Protein AF-A0AAV2R3X0-F1 (afdb_monomer)

Nearest PDB structures (foldseek):
  8e2i-assembly1_F  TM=2.732E-01  e=3.307E+00  Homo sapiens
  8qb9-assembly1_A  TM=2.647E-01  e=5.141E+00  Saccharomyces cerevisiae
  7rro-assembly1_D9  TM=1.916E-01  e=5.141E+00  Bos taurus

InterPro domains:
  IPR031720 Protein of unknown function DUF4728 [PF15860] (76-161)

Mean predicted aligned error: 9.1 Å

Foldseek 3Di:
DDDPPPDPQDDDPDDDDPPPPLLVLLLVLLVVLLVVLVVLLVVLVVVLVVCVVVVVLLPPCSVVLNVLSVLLNVLSVVLNVLSVLSNVCSVVVPCVSLVVNLVSVVVSLVSNVVSLVRSQVSVCVRPVDRDPVNVVSVVVSVVVVVVVVSSSVSSVVSSVCSVVVHDPDDPPPDDD

Secondary structure (DSSP, 8-state):
----------------TT---HHHHHHHHHHHHHHHHHHHHHHHHHHHHHHHHTHHHHGGGHHHHHHHHHHHHHHHHHHHHHHHHHHHHHHHT-HHHHHHHHHHHHHHHHHHHHHHHHHHHHHHHHHSS--HHHHHHHHHHHHHHHHHHHHHHHHHHHHHHHHTT-----GGG---

pLDDT: mean 82.12, std 16.64, range [36.44, 95.75]

Organism: Meganyctiphanes norvegica (NCBI:txid48144)

Sequence (176 aa):
MGFKRLSPVMRMKGRRWCSLDARTAALATALYSMLTSVLLIVVYSGRIVYNASHASLMLNLYYGIQIAYVSILCSHLVLIALSGFLILGVYKEQPSYITPWILGNIAFLALEGVCCVYSNVLRDHINKHFDLFCKAELLFLVTRIILSIPALWGVLKFCRNLHNGFSYQDPETVPL

Solvent-accessible surface area (backbone atoms only — not comparable to full-atom values): 9907 Å² total; per-residue (Å²): 141,80,84,79,81,76,75,74,76,68,74,90,84,77,95,59,95,87,67,73,53,42,67,59,41,33,52,50,34,32,50,49,51,38,52,52,30,55,51,47,43,54,54,48,51,51,47,53,54,58,46,60,78,46,38,86,81,42,57,92,52,39,65,61,40,48,51,31,47,50,51,44,44,52,47,32,58,52,46,40,54,31,29,52,34,32,51,52,13,65,75,68,68,36,60,80,38,34,51,59,28,57,55,47,53,56,54,43,53,51,48,39,51,51,30,52,54,50,37,45,54,60,45,36,73,72,64,78,49,88,48,71,66,55,54,49,54,53,51,51,52,54,52,48,55,62,58,46,51,61,39,51,50,30,38,50,53,33,49,53,40,43,74,72,55,47,74,88,75,68,86,84,76,63,84,128

Radius of gyration: 21.54 Å; Cα contacts (8 Å, |Δi|>4): 122; chains: 1; bounding box: 53×37×73 Å

Structure (mmCIF, N/CA/C/O backbone):
data_AF-A0AAV2R3X0-F1
#
_entry.id   AF-A0AAV2R3X0-F1
#
loop_
_atom_site.group_PDB
_atom_site.id
_atom_site.type_symbol
_atom_site.label_atom_id
_atom_site.label_alt_id
_atom_site.label_comp_id
_atom_site.label_asym_id
_atom_site.label_entity_id
_atom_site.label_seq_id
_atom_site.pdbx_PDB_ins_code
_atom_site.Cartn_x
_atom_site.Cartn_y
_atom_site.Cartn_z
_atom_site.occupancy
_atom_site.B_iso_or_equiv
_atom_site.auth_seq_id
_atom_site.auth_comp_id
_atom_site.auth_asym_id
_atom_site.auth_atom_id
_atom_site.pdbx_PDB_model_num
ATOM 1 N N . MET A 1 1 ? -20.511 -17.484 45.875 1.00 37.19 1 MET A N 1
ATOM 2 C CA . MET A 1 1 ? -19.290 -17.016 45.181 1.00 37.19 1 MET A CA 1
ATOM 3 C C . MET A 1 1 ? -19.497 -17.185 43.687 1.00 37.19 1 MET A C 1
ATOM 5 O O . MET A 1 1 ? -19.783 -18.288 43.254 1.00 37.19 1 MET A O 1
ATOM 9 N N . 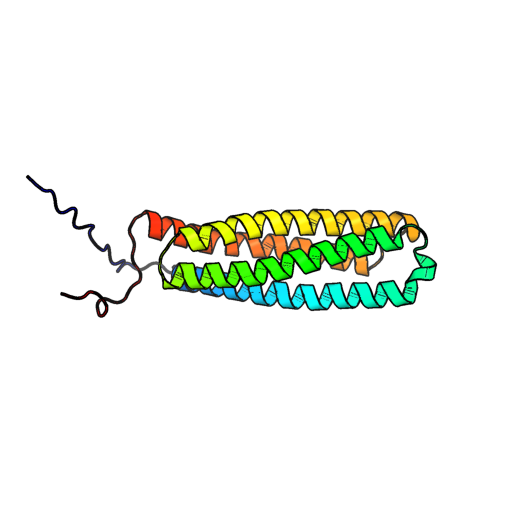GLY A 1 2 ? -19.434 -16.097 42.926 1.00 40.66 2 GLY A N 1
ATOM 10 C CA . GLY A 1 2 ? -19.673 -16.095 41.482 1.00 40.66 2 GLY A CA 1
ATOM 11 C C . GLY A 1 2 ? -19.741 -14.658 40.989 1.00 40.66 2 GLY A C 1
ATOM 12 O O . GLY A 1 2 ? -20.819 -14.107 40.807 1.00 40.66 2 GLY A O 1
ATOM 13 N N . PHE A 1 3 ? -18.574 -14.021 40.909 1.00 36.50 3 PHE A N 1
ATOM 14 C CA . PHE A 1 3 ? -18.386 -12.622 40.533 1.00 36.50 3 PHE A CA 1
ATOM 15 C C . PHE A 1 3 ? -18.919 -12.400 39.104 1.00 36.50 3 PHE A C 1
ATOM 17 O O . PHE A 1 3 ? -18.230 -12.694 38.127 1.00 36.50 3 PHE A O 1
ATOM 24 N N . LYS A 1 4 ? -20.149 -11.887 38.957 1.00 40.62 4 LYS A N 1
ATOM 25 C CA . LYS A 1 4 ? -20.604 -11.302 37.688 1.00 40.62 4 LYS A CA 1
ATOM 26 C C . LYS A 1 4 ? -19.780 -10.038 37.465 1.00 40.62 4 LYS A C 1
ATOM 28 O O . LYS A 1 4 ? -20.055 -8.992 38.046 1.00 40.62 4 LYS A O 1
ATOM 33 N N . ARG A 1 5 ? -18.730 -10.152 36.655 1.00 36.44 5 ARG A N 1
ATOM 34 C CA . ARG A 1 5 ? -17.932 -9.018 36.188 1.00 36.44 5 ARG A CA 1
ATOM 35 C C . ARG A 1 5 ? -18.776 -8.246 35.164 1.00 36.44 5 ARG A C 1
ATOM 37 O O . ARG A 1 5 ? -18.634 -8.442 33.966 1.00 36.44 5 ARG A O 1
ATOM 44 N N . LEU A 1 6 ? -19.706 -7.426 35.653 1.00 42.84 6 LEU A N 1
ATOM 45 C CA . LEU A 1 6 ? -20.375 -6.396 34.861 1.00 42.84 6 LEU A CA 1
ATOM 46 C C . LEU A 1 6 ? -19.302 -5.376 34.476 1.00 42.84 6 LEU A C 1
ATOM 48 O O . LEU A 1 6 ? -18.901 -4.546 35.291 1.00 42.84 6 LEU A O 1
ATOM 52 N N . SER A 1 7 ? -18.771 -5.488 33.260 1.00 44.75 7 SER A N 1
ATOM 53 C CA . SER A 1 7 ? -17.944 -4.434 32.684 1.00 44.75 7 SER A CA 1
ATOM 54 C C . SER A 1 7 ? -18.799 -3.168 32.586 1.00 44.75 7 SER A C 1
ATOM 56 O O . SER A 1 7 ? -19.875 -3.223 31.982 1.00 44.75 7 SER A O 1
ATOM 58 N N . PRO A 1 8 ? -18.375 -2.033 33.162 1.00 41.75 8 PRO A N 1
ATOM 59 C CA . PRO A 1 8 ? -19.097 -0.793 32.967 1.00 41.75 8 PRO A CA 1
ATOM 60 C C . PRO A 1 8 ? -18.939 -0.403 31.497 1.00 41.75 8 PRO A C 1
ATOM 62 O O . PRO A 1 8 ? -17.830 -0.138 31.039 1.00 41.75 8 PRO A O 1
ATOM 65 N N . VAL A 1 9 ? -20.046 -0.379 30.753 1.00 50.22 9 VAL A N 1
ATOM 66 C CA . VAL A 1 9 ? -20.107 0.239 29.424 1.00 50.22 9 VAL A CA 1
ATOM 67 C C . VAL A 1 9 ? -19.823 1.731 29.621 1.00 50.22 9 VAL A C 1
ATOM 69 O O . VAL A 1 9 ? -20.719 2.522 29.918 1.00 50.22 9 VAL A O 1
ATOM 72 N N . MET A 1 10 ? -18.546 2.120 29.559 1.00 44.16 10 MET A N 1
ATOM 73 C CA . MET A 1 10 ? -18.127 3.512 29.700 1.00 44.16 10 MET A CA 1
ATOM 74 C C . MET A 1 10 ? -18.533 4.282 28.445 1.00 44.16 10 MET A C 1
ATOM 76 O O . MET A 1 10 ? -17.873 4.233 27.409 1.00 44.16 10 MET A O 1
ATOM 80 N N . ARG A 1 11 ? -19.638 5.021 28.554 1.00 44.31 11 ARG A N 1
ATOM 81 C CA . ARG A 1 11 ? -20.141 5.924 27.519 1.00 44.31 11 ARG A CA 1
ATOM 82 C C . ARG A 1 11 ? -19.363 7.244 27.594 1.00 44.31 11 ARG A C 1
ATOM 84 O O . ARG A 1 11 ? -19.500 7.989 28.564 1.00 44.31 11 ARG A O 1
ATOM 91 N N . MET A 1 12 ? -18.541 7.560 26.591 1.00 46.94 12 MET A N 1
ATOM 92 C CA . MET A 1 12 ? -17.860 8.861 26.546 1.00 46.94 12 MET A CA 1
ATOM 93 C C . MET A 1 12 ? -18.857 9.978 26.216 1.00 46.94 12 MET A C 1
ATOM 95 O O . MET A 1 12 ? -19.198 10.206 25.059 1.00 46.94 12 MET A O 1
ATOM 99 N N . LYS A 1 13 ? -19.283 10.725 27.238 1.00 51.00 13 LYS A N 1
ATOM 100 C CA . LYS A 1 13 ? -19.864 12.065 27.081 1.00 51.00 13 LYS A CA 1
ATOM 101 C C . LYS A 1 13 ? -18.838 13.077 27.597 1.00 51.00 13 LYS A C 1
ATOM 103 O O . LYS A 1 13 ? -18.788 13.360 28.787 1.00 51.00 13 LYS A O 1
ATOM 108 N N . GLY A 1 14 ? -17.979 13.590 26.715 1.00 39.38 14 GLY A N 1
ATOM 109 C CA . GLY A 1 14 ? -16.929 14.537 27.106 1.00 39.38 14 GLY A CA 1
ATOM 110 C C . GLY A 1 14 ? -16.239 15.203 25.915 1.00 39.38 14 GLY A C 1
ATOM 111 O O . GLY A 1 14 ? -15.502 14.561 25.179 1.00 39.38 14 GLY A O 1
ATOM 112 N N . ARG A 1 15 ? -16.503 16.502 25.742 1.00 62.22 15 ARG A N 1
ATOM 113 C CA . ARG A 1 15 ? -16.018 17.406 24.683 1.00 62.22 15 ARG A CA 1
ATOM 114 C C . ARG A 1 15 ? -14.493 17.373 24.485 1.00 62.22 15 ARG A C 1
ATOM 116 O O . ARG A 1 15 ? -13.767 17.546 25.457 1.00 62.22 15 ARG A O 1
ATOM 123 N N . ARG A 1 16 ? -14.033 17.333 23.225 1.00 44.53 16 ARG A N 1
ATOM 124 C CA . ARG A 1 16 ? -12.784 17.961 22.738 1.00 44.53 16 ARG A CA 1
ATOM 125 C C . ARG A 1 16 ? -12.869 18.149 21.222 1.00 44.53 16 ARG A C 1
ATOM 127 O O . ARG A 1 16 ? -13.105 17.194 20.484 1.00 44.53 16 ARG A O 1
ATOM 134 N N . TRP A 1 17 ? -12.719 19.393 20.779 1.00 38.62 17 TRP A N 1
ATOM 135 C CA . TRP A 1 17 ? -12.519 19.748 19.375 1.00 38.62 17 TRP A CA 1
ATOM 136 C C . TRP A 1 17 ? -11.390 18.860 18.804 1.00 38.62 17 TRP A C 1
ATOM 138 O O . TRP A 1 17 ? -10.362 18.710 19.458 1.00 38.62 17 TRP A O 1
ATOM 148 N N . CYS A 1 18 ? -11.622 18.202 17.660 1.00 50.47 18 CYS A N 1
ATOM 149 C CA . CYS A 1 18 ? -10.788 17.143 17.043 1.00 50.47 18 CYS A CA 1
ATOM 150 C C . CYS A 1 18 ? -10.956 15.687 17.545 1.00 50.47 18 CYS A C 1
ATOM 152 O O . CYS A 1 18 ? -10.088 14.848 17.305 1.00 50.47 18 CYS A O 1
ATOM 154 N N . SER A 1 19 ? -12.071 15.319 18.183 1.00 51.38 19 SER A N 1
ATOM 155 C CA . SER A 1 19 ? -12.412 13.899 18.376 1.00 51.38 19 SER A CA 1
ATOM 156 C C . SER A 1 19 ? -13.133 13.335 17.147 1.00 51.38 19 SER A C 1
ATOM 158 O O . SER A 1 19 ? -14.355 13.206 17.162 1.00 51.38 19 SER A O 1
ATOM 160 N N . LEU A 1 20 ? -12.392 12.977 16.089 1.00 58.41 20 LEU A N 1
ATOM 161 C CA . LEU A 1 20 ? -12.923 12.041 15.091 1.00 58.41 20 LEU A CA 1
ATOM 162 C C . LEU A 1 20 ? -13.355 10.772 15.831 1.00 58.41 20 LEU A C 1
ATOM 164 O O . LEU A 1 20 ? -12.551 10.172 16.560 1.00 58.41 20 LEU A O 1
ATOM 168 N N . ASP A 1 21 ? -14.630 10.421 15.683 1.00 79.25 21 ASP A N 1
ATOM 169 C CA . ASP A 1 21 ? -15.171 9.189 16.231 1.00 79.25 21 ASP A CA 1
ATOM 170 C C . ASP A 1 21 ? -14.351 8.013 15.679 1.00 79.25 21 ASP A C 1
ATOM 172 O O . ASP A 1 21 ? -14.094 7.912 14.480 1.00 79.25 21 ASP A O 1
ATOM 176 N N . ALA A 1 22 ? -13.842 7.158 16.567 1.00 79.62 22 ALA A N 1
ATOM 177 C CA . ALA A 1 22 ? -12.901 6.110 16.179 1.00 79.62 22 ALA A CA 1
ATOM 178 C C . ALA A 1 22 ? -13.550 5.118 15.201 1.00 79.62 22 ALA A C 1
ATOM 180 O O . ALA A 1 22 ? -12.869 4.577 14.331 1.00 79.62 22 ALA A O 1
ATOM 181 N N . ARG A 1 23 ? -14.873 4.941 15.307 1.00 80.69 23 ARG A N 1
ATOM 182 C CA . ARG A 1 23 ? -15.669 4.122 14.394 1.00 80.69 23 ARG A CA 1
ATOM 183 C C . ARG A 1 23 ? -15.736 4.735 12.995 1.00 80.69 23 ARG A C 1
ATOM 185 O O . ARG A 1 23 ? -15.467 4.043 12.016 1.00 80.69 23 ARG A O 1
ATOM 192 N N . THR A 1 24 ? -16.036 6.031 12.888 1.00 85.94 24 THR A N 1
ATOM 193 C CA . THR A 1 24 ? -16.083 6.721 11.586 1.00 85.94 24 THR A CA 1
ATOM 194 C C . THR A 1 24 ? -14.700 6.821 10.954 1.00 85.94 24 THR A C 1
ATOM 196 O O . THR A 1 24 ? -14.577 6.635 9.748 1.00 85.94 24 THR A O 1
ATOM 199 N N . ALA A 1 25 ? -13.648 7.004 11.757 1.00 87.31 25 ALA A N 1
ATOM 200 C CA . ALA A 1 25 ? -12.267 6.958 11.287 1.00 87.31 25 ALA A CA 1
ATOM 201 C C . ALA A 1 25 ? -11.891 5.573 10.730 1.00 87.31 25 ALA A C 1
ATOM 203 O O . ALA A 1 25 ? -11.303 5.493 9.656 1.00 87.31 25 ALA A O 1
ATOM 204 N N . ALA A 1 26 ? -12.260 4.481 11.410 1.00 87.94 26 ALA A N 1
ATOM 205 C CA . ALA A 1 26 ? -11.984 3.125 10.934 1.00 87.94 26 ALA A CA 1
ATOM 206 C C . ALA A 1 26 ? -12.742 2.792 9.634 1.00 87.94 26 ALA A C 1
ATOM 208 O O . ALA A 1 26 ? -12.162 2.208 8.718 1.00 87.94 26 ALA A O 1
ATOM 209 N N . LEU A 1 27 ? -14.008 3.213 9.520 1.00 90.06 27 LEU A N 1
ATOM 210 C CA . LEU A 1 27 ? -14.797 3.054 8.291 1.00 90.06 27 LEU A CA 1
ATOM 211 C C . LEU A 1 27 ? -14.241 3.897 7.137 1.00 90.06 27 LEU A C 1
ATOM 213 O O . LEU A 1 27 ? -14.109 3.398 6.021 1.00 90.06 27 LEU A O 1
ATOM 217 N N . ALA A 1 28 ? -13.861 5.149 7.405 1.00 92.12 28 ALA A N 1
ATOM 218 C CA . ALA A 1 28 ? -13.223 6.011 6.416 1.00 92.12 28 ALA A CA 1
ATOM 219 C C . ALA A 1 28 ? -11.899 5.410 5.923 1.00 92.12 28 ALA A C 1
ATOM 221 O O . ALA A 1 28 ? -11.648 5.402 4.720 1.00 92.12 28 ALA A O 1
ATOM 222 N N . THR A 1 29 ? -11.093 4.838 6.823 1.00 92.44 29 THR A N 1
ATOM 223 C CA . THR A 1 29 ? -9.869 4.113 6.462 1.00 92.44 29 THR A CA 1
ATOM 224 C C . THR A 1 29 ? -10.160 2.901 5.576 1.00 92.44 29 THR A C 1
ATOM 226 O O . THR A 1 29 ? -9.474 2.711 4.574 1.00 92.44 29 THR A O 1
ATOM 229 N N . ALA A 1 30 ? -11.184 2.102 5.890 1.00 92.50 30 ALA A N 1
ATOM 230 C CA . ALA A 1 30 ? -11.546 0.950 5.065 1.00 92.50 30 ALA A CA 1
ATOM 231 C C . ALA A 1 30 ? -11.933 1.367 3.635 1.00 92.50 30 ALA A C 1
ATOM 233 O O . ALA A 1 30 ? -11.434 0.795 2.664 1.00 92.50 30 ALA A O 1
ATOM 234 N N . LEU A 1 31 ? -12.760 2.411 3.502 1.00 93.56 31 LEU A N 1
ATOM 235 C CA . LEU A 1 31 ? -13.153 2.971 2.206 1.00 93.56 31 LEU A CA 1
ATOM 236 C C . LEU A 1 31 ? -11.957 3.559 1.452 1.00 93.56 31 LEU A C 1
ATOM 238 O O . LEU A 1 31 ? -11.784 3.282 0.267 1.00 93.56 31 LEU A O 1
ATOM 242 N N . TYR A 1 32 ? -11.096 4.310 2.139 1.00 93.62 32 TYR A N 1
ATOM 243 C CA . TYR A 1 32 ? -9.847 4.825 1.580 1.00 93.62 32 TYR A CA 1
ATOM 244 C C . TYR A 1 32 ? -8.975 3.695 1.014 1.00 93.62 32 TYR A C 1
ATOM 246 O O . TYR A 1 32 ? -8.504 3.789 -0.121 1.00 93.62 32 TYR A O 1
ATOM 254 N N . SER A 1 33 ? -8.799 2.598 1.752 1.00 93.38 33 SER A N 1
ATOM 255 C CA . SER A 1 33 ? -8.007 1.449 1.300 1.00 93.38 33 SER A CA 1
ATOM 256 C C . SER A 1 33 ? -8.626 0.722 0.107 1.00 93.38 33 SER A C 1
ATOM 258 O O . SER A 1 33 ? -7.895 0.242 -0.760 1.00 93.38 33 SER A O 1
ATOM 260 N N . MET A 1 34 ? -9.957 0.659 0.013 1.00 93.12 34 MET A N 1
ATOM 261 C CA . MET A 1 34 ? -10.631 0.111 -1.170 1.00 93.12 34 MET A CA 1
ATOM 262 C C . MET A 1 34 ? -10.443 1.021 -2.387 1.00 93.12 34 MET A C 1
ATOM 264 O O . MET A 1 34 ? -10.024 0.548 -3.441 1.00 93.12 34 MET A O 1
ATOM 268 N N . LEU A 1 35 ? -10.681 2.327 -2.235 1.00 94.75 35 LEU A N 1
ATOM 269 C CA . LEU A 1 35 ? -10.556 3.301 -3.323 1.00 94.75 35 LEU A CA 1
ATOM 270 C C . LEU A 1 35 ? -9.125 3.383 -3.858 1.00 94.75 35 LEU A C 1
ATOM 272 O O . LEU A 1 35 ? -8.912 3.348 -5.069 1.00 94.75 35 LEU A O 1
ATOM 276 N N . THR A 1 36 ? -8.136 3.440 -2.966 1.00 93.12 36 THR A N 1
ATOM 277 C CA . THR A 1 36 ? -6.719 3.434 -3.359 1.00 93.12 36 THR A CA 1
ATOM 278 C C . THR A 1 36 ? -6.322 2.137 -4.052 1.00 93.12 36 THR A C 1
ATOM 280 O O . THR A 1 36 ? -5.565 2.183 -5.019 1.00 93.12 36 THR A O 1
ATOM 283 N N . SER A 1 37 ? -6.866 0.991 -3.630 1.00 94.38 37 SER A N 1
ATOM 284 C CA . SER A 1 37 ? -6.603 -0.285 -4.302 1.00 94.38 37 SER A CA 1
ATOM 285 C C . SER A 1 37 ? -7.198 -0.348 -5.700 1.00 94.38 37 SER A C 1
ATOM 287 O O . SER A 1 37 ? -6.517 -0.780 -6.624 1.00 94.38 37 SER A O 1
ATOM 289 N N . VAL A 1 38 ? -8.430 0.131 -5.887 1.00 94.50 38 VAL A N 1
ATOM 290 C CA . VAL A 1 38 ? -9.049 0.219 -7.218 1.00 94.50 38 VAL A CA 1
ATOM 291 C C . VAL A 1 38 ? -8.247 1.152 -8.124 1.00 94.50 38 VAL A C 1
ATOM 293 O O . VAL A 1 38 ? -7.927 0.779 -9.252 1.00 94.50 38 VAL A O 1
ATOM 296 N N . LEU A 1 39 ? -7.863 2.331 -7.623 1.00 93.56 39 LEU A N 1
ATOM 297 C CA . LEU A 1 39 ? -7.035 3.279 -8.368 1.00 93.56 39 LEU A CA 1
ATOM 298 C C . LEU A 1 39 ? -5.720 2.635 -8.820 1.00 93.56 39 LEU A C 1
ATOM 300 O O . LEU A 1 39 ? -5.342 2.758 -9.984 1.00 93.56 39 LEU A O 1
ATOM 304 N N . LEU A 1 40 ? -5.042 1.914 -7.927 1.00 92.94 40 LEU A N 1
ATOM 305 C CA . LEU A 1 40 ? -3.777 1.274 -8.266 1.00 92.94 40 LEU A CA 1
ATOM 306 C C . LEU A 1 40 ? -3.920 0.108 -9.228 1.00 92.94 40 LEU A C 1
ATOM 308 O O . LEU A 1 40 ? -3.077 -0.042 -10.110 1.00 92.94 40 LEU A O 1
ATOM 312 N N . ILE A 1 41 ? -5.000 -0.663 -9.130 1.00 94.12 41 ILE A N 1
ATOM 313 C CA . ILE A 1 41 ? -5.292 -1.699 -10.118 1.00 94.12 41 ILE A CA 1
ATOM 314 C C . ILE A 1 41 ? -5.419 -1.079 -11.513 1.00 94.12 41 ILE A C 1
ATOM 316 O O . ILE A 1 41 ? -4.827 -1.589 -12.464 1.00 94.12 41 ILE A O 1
ATOM 320 N N . VAL A 1 42 ? -6.115 0.053 -11.647 1.00 93.94 42 VAL A N 1
ATOM 321 C CA . VAL A 1 42 ? -6.254 0.765 -12.929 1.00 93.94 42 VAL A CA 1
ATOM 322 C C . VAL A 1 42 ? -4.907 1.300 -13.425 1.00 93.94 42 VAL A C 1
ATOM 324 O O . VAL A 1 42 ? -4.545 1.078 -14.579 1.00 93.94 42 VAL A O 1
ATOM 327 N N . VAL A 1 43 ? -4.133 1.963 -12.562 1.00 91.75 43 VAL A N 1
ATOM 328 C CA . VAL A 1 43 ? -2.830 2.533 -12.943 1.00 91.75 43 VAL A CA 1
ATOM 329 C C . VAL A 1 43 ? -1.857 1.436 -13.383 1.00 91.75 43 VAL A C 1
ATOM 331 O O . VAL A 1 43 ? -1.292 1.518 -14.475 1.00 91.75 43 VAL A O 1
ATOM 334 N N . TYR A 1 44 ? -1.681 0.384 -12.581 1.00 91.56 44 TYR A N 1
ATOM 335 C CA . TYR A 1 44 ? -0.720 -0.676 -12.887 1.00 91.56 44 TYR A CA 1
ATOM 336 C C . TYR A 1 44 ? -1.178 -1.587 -14.030 1.00 91.56 44 TYR A C 1
ATOM 338 O O . TYR A 1 44 ? -0.341 -1.988 -14.835 1.00 91.56 44 TYR A O 1
ATOM 346 N N . SER A 1 45 ? -2.479 -1.854 -14.193 1.00 92.19 45 SER A N 1
ATOM 347 C CA . SER A 1 45 ? -2.973 -2.561 -15.389 1.00 92.19 45 SER A CA 1
ATOM 348 C C . SER A 1 45 ? -2.717 -1.757 -16.668 1.00 92.19 45 SER A C 1
ATOM 350 O O . SER A 1 45 ? -2.222 -2.313 -17.649 1.00 92.19 45 SER A O 1
ATOM 352 N N . GLY A 1 46 ? -2.923 -0.435 -16.639 1.00 89.62 46 GLY A N 1
ATOM 353 C CA . GLY A 1 46 ? -2.542 0.455 -17.737 1.00 89.62 46 GLY A CA 1
ATOM 354 C C . GLY A 1 46 ? -1.042 0.394 -18.053 1.00 89.62 46 GLY A C 1
ATOM 355 O O . GLY A 1 46 ? -0.653 0.352 -19.223 1.00 89.62 46 GLY A O 1
ATOM 356 N N . ARG A 1 47 ? -0.182 0.305 -17.027 1.00 88.38 47 ARG A N 1
ATOM 357 C CA . ARG A 1 47 ? 1.269 0.127 -17.214 1.00 88.38 47 ARG A CA 1
ATOM 358 C C . ARG A 1 47 ? 1.610 -1.207 -17.859 1.00 88.38 47 ARG A C 1
ATOM 360 O O . ARG A 1 47 ? 2.440 -1.214 -18.760 1.00 88.38 47 ARG A O 1
ATOM 367 N N . ILE A 1 48 ? 0.978 -2.304 -17.448 1.00 90.25 48 ILE A N 1
ATOM 368 C CA . ILE A 1 48 ? 1.190 -3.625 -18.058 1.00 90.25 48 ILE A CA 1
ATOM 369 C C . ILE A 1 48 ? 0.881 -3.576 -19.557 1.00 90.25 48 ILE A C 1
ATOM 371 O O . ILE A 1 48 ? 1.700 -4.036 -20.354 1.00 90.25 48 ILE A O 1
ATOM 375 N N . VAL A 1 49 ? -0.244 -2.962 -19.943 1.00 90.81 49 VAL A N 1
ATOM 376 C CA . VAL A 1 49 ? -0.658 -2.817 -21.349 1.00 90.81 49 VAL A CA 1
ATOM 377 C C . VAL A 1 49 ? 0.322 -1.943 -22.133 1.00 90.81 49 VAL A C 1
ATOM 379 O O . VAL A 1 49 ? 0.782 -2.345 -23.201 1.00 90.81 49 VAL A O 1
ATOM 382 N N . TYR A 1 50 ? 0.708 -0.785 -21.588 1.00 87.69 50 TYR A N 1
ATOM 383 C CA . TYR A 1 50 ? 1.711 0.087 -22.211 1.00 87.69 50 TYR A CA 1
ATOM 384 C C . TYR A 1 50 ? 3.064 -0.617 -22.381 1.00 87.69 50 TYR A C 1
ATOM 386 O O . TYR A 1 50 ? 3.753 -0.455 -23.385 1.00 87.69 50 TYR A O 1
ATOM 394 N N . ASN A 1 51 ? 3.453 -1.424 -21.397 1.00 85.44 51 ASN A 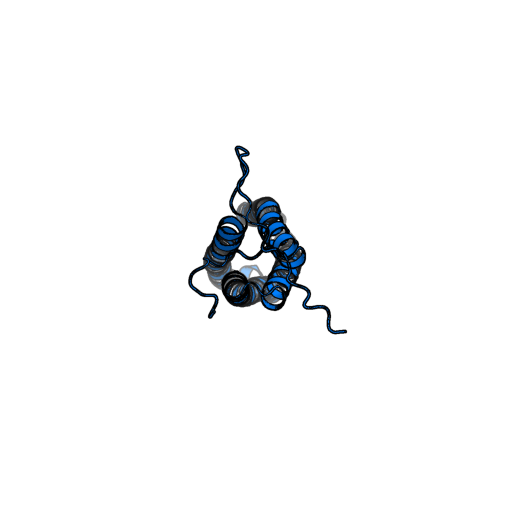N 1
ATOM 395 C CA . ASN A 1 51 ? 4.702 -2.167 -21.435 1.00 85.44 51 ASN A CA 1
ATOM 396 C C . ASN A 1 51 ? 4.641 -3.322 -22.444 1.00 85.44 51 ASN A C 1
ATOM 398 O O . ASN A 1 51 ? 5.644 -3.636 -23.075 1.00 85.44 51 ASN A O 1
ATOM 402 N N . ALA A 1 52 ? 3.470 -3.945 -22.619 1.00 84.19 52 ALA A N 1
ATOM 403 C CA . ALA A 1 52 ? 3.249 -4.991 -23.613 1.00 84.19 52 ALA A CA 1
ATOM 404 C C . ALA A 1 52 ? 3.373 -4.466 -25.051 1.00 84.19 52 ALA A C 1
ATOM 406 O O . ALA A 1 52 ? 3.957 -5.151 -25.887 1.00 84.19 52 ALA A O 1
ATOM 407 N N . SER A 1 53 ? 2.917 -3.239 -25.334 1.00 84.94 53 SER A N 1
ATOM 408 C CA . SER A 1 53 ? 3.099 -2.626 -26.660 1.00 84.94 53 SER A CA 1
ATOM 409 C C . SER A 1 53 ? 4.549 -2.233 -26.966 1.00 84.94 53 SER A C 1
ATOM 411 O O . SER A 1 53 ? 4.905 -2.096 -28.132 1.00 84.94 53 SER A O 1
ATOM 413 N N . HIS A 1 54 ? 5.403 -2.124 -25.944 1.00 82.88 54 HIS A N 1
ATOM 414 C CA . HIS A 1 54 ? 6.830 -1.802 -26.067 1.00 82.88 54 HIS A CA 1
ATOM 415 C C . HIS A 1 54 ? 7.737 -2.968 -25.638 1.00 82.88 54 HIS A C 1
ATOM 417 O O . HIS A 1 54 ? 8.896 -2.766 -25.273 1.00 82.88 54 HIS A O 1
ATOM 423 N N . ALA A 1 55 ? 7.226 -4.204 -25.679 1.00 80.00 55 ALA A N 1
ATOM 424 C CA . ALA A 1 55 ? 7.940 -5.382 -25.184 1.00 80.00 55 ALA A CA 1
ATO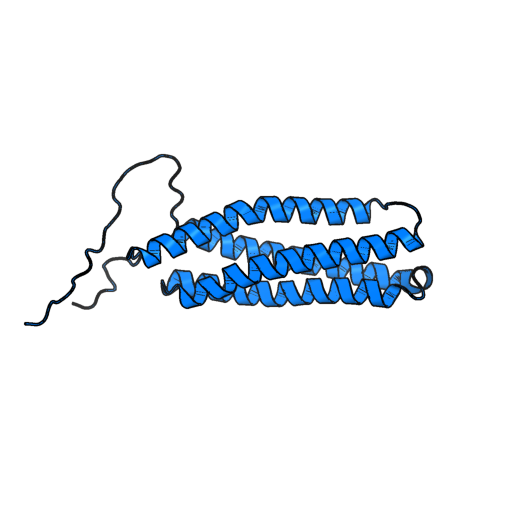M 425 C C . ALA A 1 55 ? 9.272 -5.635 -25.915 1.00 80.00 55 ALA A C 1
ATOM 427 O O . ALA A 1 55 ? 10.249 -6.048 -25.289 1.00 80.00 55 ALA A O 1
ATOM 428 N N . SER A 1 56 ? 9.342 -5.320 -27.214 1.00 75.88 56 SER A N 1
ATOM 429 C CA . SER A 1 56 ? 10.559 -5.461 -28.028 1.00 75.88 56 SER A CA 1
ATOM 430 C C . SER A 1 56 ? 11.723 -4.594 -27.539 1.00 75.88 56 SER A C 1
ATOM 432 O O . SER A 1 56 ? 12.876 -4.945 -27.772 1.00 75.88 56 SER A O 1
ATOM 434 N N . LEU A 1 57 ? 11.438 -3.500 -26.826 1.00 76.81 57 LEU A N 1
ATOM 435 C CA . LEU A 1 57 ? 12.444 -2.576 -26.302 1.00 76.81 57 LEU A CA 1
ATOM 436 C C . LEU A 1 57 ? 13.040 -3.050 -24.965 1.00 76.81 57 LEU A C 1
ATOM 438 O O . LEU A 1 57 ? 14.153 -2.669 -24.617 1.00 76.81 57 LEU A O 1
ATOM 442 N N . MET A 1 58 ? 12.318 -3.896 -24.221 1.00 72.62 58 MET A N 1
ATOM 443 C CA . MET A 1 58 ? 12.717 -4.350 -22.880 1.00 72.62 58 MET A CA 1
ATOM 444 C C . MET A 1 58 ? 13.355 -5.746 -22.847 1.00 72.62 58 MET A C 1
ATOM 446 O O . MET A 1 58 ? 13.881 -6.136 -21.801 1.00 72.62 58 MET A O 1
ATOM 450 N N . LEU A 1 59 ? 13.340 -6.475 -23.975 1.00 78.69 59 LEU A N 1
ATOM 451 C CA . LEU A 1 59 ? 14.024 -7.763 -24.196 1.00 78.69 59 LEU A CA 1
ATOM 452 C C . LEU A 1 59 ? 13.995 -8.667 -22.940 1.00 78.69 59 LEU A C 1
ATOM 454 O O . LEU A 1 59 ? 12.924 -9.003 -22.435 1.00 78.69 59 LEU A O 1
ATOM 458 N N . ASN A 1 60 ? 15.163 -9.034 -22.403 1.00 79.25 60 ASN A N 1
ATOM 459 C CA . ASN A 1 60 ? 15.322 -10.018 -21.327 1.00 79.25 60 ASN A CA 1
ATOM 460 C C . ASN A 1 60 ? 14.774 -9.563 -19.960 1.00 79.25 60 ASN A C 1
ATOM 462 O O . ASN A 1 60 ? 14.595 -10.390 -19.071 1.00 79.25 60 ASN A O 1
ATOM 466 N N . LEU A 1 61 ? 14.503 -8.267 -19.773 1.00 84.62 61 LEU A N 1
ATOM 467 C CA . LEU A 1 61 ? 14.046 -7.702 -18.496 1.00 84.62 61 LEU A CA 1
ATOM 468 C C . LEU A 1 61 ? 12.522 -7.526 -18.436 1.00 84.62 61 LEU A C 1
ATOM 470 O O . LEU A 1 61 ? 11.975 -7.278 -17.359 1.00 84.62 61 LEU A O 1
ATOM 474 N N . TYR A 1 62 ? 11.825 -7.700 -19.567 1.00 86.31 62 TYR A N 1
ATOM 475 C CA . TYR A 1 62 ? 10.371 -7.554 -19.666 1.00 86.31 62 TYR A CA 1
ATOM 476 C C . TYR A 1 62 ? 9.632 -8.408 -18.627 1.00 86.31 62 TYR A C 1
ATOM 478 O O . TYR A 1 62 ? 8.805 -7.888 -17.879 1.00 86.31 62 TYR A O 1
ATOM 486 N N . TYR A 1 63 ? 9.967 -9.697 -18.523 1.00 87.62 63 TYR A N 1
ATOM 487 C CA . TYR A 1 63 ? 9.308 -10.609 -17.584 1.00 87.62 63 TYR A CA 1
ATOM 488 C C . TYR A 1 63 ? 9.535 -10.217 -16.119 1.00 87.62 63 TYR A C 1
ATOM 490 O O . TYR A 1 63 ? 8.605 -10.312 -15.321 1.00 87.62 63 TYR A O 1
ATOM 498 N N . GLY A 1 64 ? 10.721 -9.706 -15.769 1.00 89.06 64 GLY A N 1
ATOM 499 C CA . GLY A 1 64 ? 11.004 -9.221 -14.414 1.00 89.06 64 GLY A CA 1
ATOM 500 C C . GLY A 1 64 ? 10.127 -8.026 -14.034 1.00 89.06 64 GLY A C 1
ATOM 501 O O . GLY A 1 64 ? 9.529 -7.999 -12.959 1.00 89.06 64 GLY A O 1
ATOM 502 N N . ILE A 1 65 ? 9.973 -7.073 -14.957 1.00 90.38 65 ILE A N 1
ATOM 503 C CA . ILE A 1 65 ? 9.112 -5.898 -14.770 1.00 90.38 65 ILE A CA 1
ATOM 504 C C . ILE A 1 65 ? 7.633 -6.314 -14.667 1.00 90.38 65 ILE A C 1
ATOM 506 O O . ILE A 1 65 ? 6.907 -5.807 -13.813 1.00 90.38 65 ILE A O 1
ATOM 510 N N . GLN A 1 66 ? 7.180 -7.262 -15.493 1.00 91.31 66 GLN A N 1
ATOM 511 C CA . GLN A 1 66 ? 5.792 -7.735 -15.462 1.00 91.31 66 GLN A CA 1
ATOM 512 C C . GLN A 1 66 ? 5.443 -8.455 -14.159 1.00 91.31 66 GLN A C 1
ATOM 514 O O . GLN A 1 66 ? 4.384 -8.203 -13.588 1.00 91.31 66 GLN A O 1
ATOM 519 N N . ILE A 1 67 ? 6.335 -9.308 -13.650 1.00 92.12 67 ILE A N 1
ATOM 520 C CA . ILE A 1 67 ? 6.117 -10.016 -12.380 1.00 92.12 67 ILE A CA 1
ATOM 521 C C . ILE A 1 67 ? 5.986 -9.019 -11.222 1.00 92.12 67 ILE A C 1
ATOM 523 O O . ILE A 1 67 ? 5.125 -9.199 -10.360 1.00 92.12 67 ILE A O 1
ATOM 527 N N . ALA A 1 68 ? 6.771 -7.937 -11.224 1.00 93.94 68 ALA A N 1
ATOM 528 C CA . ALA A 1 68 ? 6.648 -6.881 -10.224 1.00 93.94 68 ALA A CA 1
ATOM 529 C C . ALA A 1 68 ? 5.254 -6.228 -10.248 1.00 93.94 68 ALA A C 1
ATOM 531 O O . ALA A 1 68 ? 4.630 -6.083 -9.198 1.00 93.94 68 ALA A O 1
ATOM 532 N N . TYR A 1 69 ? 4.717 -5.913 -11.432 1.00 93.50 69 TYR A N 1
ATOM 533 C CA . TYR A 1 69 ? 3.372 -5.339 -11.545 1.00 93.50 69 TYR A CA 1
ATOM 534 C C . TYR A 1 69 ? 2.255 -6.306 -11.207 1.00 93.50 69 TYR A C 1
ATOM 536 O O . TYR A 1 69 ? 1.312 -5.923 -10.519 1.00 93.50 69 TYR A O 1
ATOM 544 N N . VAL A 1 70 ? 2.367 -7.563 -11.626 1.00 94.31 70 VAL A N 1
ATOM 545 C CA . VAL A 1 70 ? 1.396 -8.599 -11.264 1.00 94.31 70 VAL A CA 1
ATOM 546 C C . VAL A 1 70 ? 1.388 -8.831 -9.750 1.00 94.31 70 VAL A C 1
ATOM 548 O O . VAL A 1 70 ? 0.315 -8.976 -9.169 1.00 94.31 70 VAL A O 1
ATOM 551 N N . SER A 1 71 ? 2.551 -8.792 -9.093 1.00 94.94 71 SER A N 1
ATOM 552 C CA . SER A 1 71 ? 2.658 -8.874 -7.630 1.00 94.94 71 SER A CA 1
ATOM 553 C C . SER A 1 71 ? 1.929 -7.717 -6.937 1.00 94.94 71 SER A C 1
ATOM 555 O O . SER A 1 71 ? 1.151 -7.946 -6.008 1.00 94.94 71 SER A O 1
ATOM 557 N N . ILE A 1 72 ? 2.101 -6.484 -7.433 1.00 94.50 72 ILE A N 1
ATOM 558 C CA . ILE A 1 72 ? 1.376 -5.312 -6.920 1.00 94.50 72 ILE A CA 1
ATOM 559 C C . ILE A 1 72 ? -0.137 -5.460 -7.155 1.00 94.50 72 ILE A C 1
ATOM 561 O O . ILE A 1 72 ? -0.930 -5.237 -6.247 1.00 94.50 72 ILE A O 1
ATOM 565 N N . LEU A 1 73 ? -0.574 -5.896 -8.338 1.00 95.25 73 LEU A N 1
ATOM 566 C CA . LEU A 1 73 ? -2.001 -6.125 -8.600 1.00 95.25 73 LEU A CA 1
ATOM 567 C C . LEU A 1 73 ? -2.599 -7.181 -7.662 1.00 95.25 73 LEU A C 1
ATOM 569 O O . LEU A 1 73 ? -3.677 -6.977 -7.103 1.00 95.25 73 LEU A O 1
ATOM 573 N N . CYS A 1 74 ? -1.887 -8.288 -7.457 1.00 95.75 74 CYS A N 1
ATOM 574 C CA . CYS A 1 74 ? -2.315 -9.363 -6.572 1.00 95.75 74 CYS A CA 1
ATOM 575 C C . CYS A 1 74 ? -2.446 -8.880 -5.121 1.00 95.75 74 CYS A C 1
ATOM 577 O O . CYS A 1 74 ? -3.471 -9.122 -4.479 1.00 95.75 74 CYS A O 1
ATOM 579 N N . SER A 1 75 ? -1.460 -8.128 -4.619 1.00 95.56 75 SER A N 1
ATOM 580 C CA . SER A 1 75 ? -1.502 -7.582 -3.259 1.00 95.56 75 SER A CA 1
ATOM 581 C C . SER A 1 75 ? -2.704 -6.658 -3.047 1.00 95.56 75 SER A C 1
ATOM 583 O O . SER A 1 75 ? -3.347 -6.707 -1.999 1.00 95.56 75 SER A O 1
ATOM 585 N N . HIS A 1 76 ? -3.084 -5.889 -4.068 1.00 95.44 76 HIS A N 1
ATOM 586 C CA . HIS A 1 76 ? -4.255 -5.019 -4.027 1.00 95.44 76 HIS A CA 1
ATOM 587 C C . HIS A 1 76 ? -5.592 -5.749 -4.036 1.00 95.44 76 HIS A C 1
ATOM 589 O O . HIS A 1 76 ? -6.512 -5.327 -3.334 1.00 95.44 76 HIS A O 1
ATOM 595 N N . LEU A 1 77 ? -5.707 -6.859 -4.765 1.00 95.25 77 LEU A N 1
ATOM 596 C CA . LEU A 1 77 ? -6.900 -7.707 -4.705 1.00 95.25 77 LEU A CA 1
ATOM 597 C C . LEU A 1 77 ? -7.091 -8.287 -3.298 1.00 95.25 77 LEU A C 1
ATOM 599 O O . LEU A 1 77 ? -8.200 -8.269 -2.760 1.00 95.25 77 LEU A O 1
ATOM 603 N N . VAL A 1 78 ? -6.000 -8.725 -2.662 1.00 95.69 78 VAL A N 1
ATOM 604 C CA . VAL A 1 78 ? -6.039 -9.197 -1.271 1.00 95.69 78 VAL A CA 1
ATOM 605 C C . VAL A 1 78 ? -6.369 -8.050 -0.313 1.00 95.69 78 VAL A C 1
ATOM 607 O O . VAL A 1 78 ? -7.164 -8.235 0.609 1.00 95.69 78 VAL A O 1
ATOM 610 N N . LEU A 1 79 ? -5.831 -6.847 -0.537 1.00 94.75 79 LEU A N 1
ATOM 611 C CA . LEU A 1 79 ? -6.111 -5.682 0.306 1.00 94.75 79 LEU A CA 1
ATOM 612 C C . LEU A 1 79 ? -7.590 -5.263 0.249 1.00 94.75 79 LEU A C 1
ATOM 614 O O . LEU A 1 79 ? -8.147 -4.880 1.275 1.00 94.75 79 LEU A O 1
ATOM 618 N N . ILE A 1 80 ? -8.256 -5.400 -0.904 1.00 95.00 80 ILE A N 1
ATOM 619 C CA . ILE A 1 80 ? -9.709 -5.188 -1.027 1.00 95.00 80 ILE A CA 1
ATOM 620 C C . ILE A 1 80 ? -10.480 -6.185 -0.150 1.00 95.00 80 ILE A C 1
ATOM 622 O O . ILE A 1 80 ? -11.371 -5.777 0.598 1.00 95.00 80 ILE A O 1
ATOM 626 N N . ALA A 1 81 ? -10.116 -7.470 -0.190 1.00 95.12 81 ALA A N 1
ATOM 627 C CA . ALA A 1 81 ? -10.741 -8.491 0.652 1.00 95.12 81 ALA A CA 1
ATOM 628 C C . ALA A 1 81 ? -10.510 -8.218 2.151 1.00 95.12 81 ALA A C 1
ATOM 630 O O . ALA A 1 81 ? -11.446 -8.275 2.951 1.00 95.12 81 ALA A O 1
ATOM 631 N N . LEU A 1 82 ? -9.285 -7.837 2.530 1.00 94.31 82 LEU A N 1
ATOM 632 C CA . LEU A 1 82 ? -8.951 -7.437 3.898 1.00 94.31 82 LEU A CA 1
ATOM 633 C C . LEU A 1 82 ? -9.730 -6.202 4.353 1.00 94.31 82 LEU A C 1
ATOM 635 O O . LEU A 1 82 ? -10.146 -6.145 5.508 1.00 94.31 82 LEU A O 1
ATOM 639 N N . SER A 1 83 ? -9.957 -5.220 3.479 1.00 94.31 83 SER A N 1
ATOM 640 C CA . SER A 1 83 ? -10.787 -4.056 3.812 1.00 94.31 83 SER A CA 1
ATOM 641 C C . SER A 1 83 ? -12.239 -4.458 4.081 1.00 94.31 83 SER A C 1
ATOM 643 O O . SER A 1 83 ? -12.872 -3.894 4.971 1.00 94.31 83 SER A O 1
ATOM 645 N N . GLY A 1 84 ? -12.752 -5.487 3.397 1.00 93.38 84 GLY A N 1
ATOM 646 C CA . GLY A 1 84 ? -14.035 -6.110 3.736 1.00 93.38 84 GLY A CA 1
ATOM 647 C C . GLY A 1 84 ? -14.044 -6.701 5.151 1.00 93.38 84 GLY A C 1
ATOM 648 O O . GLY A 1 84 ? -14.969 -6.443 5.924 1.00 93.38 84 GLY A O 1
ATOM 649 N N . PHE A 1 85 ? -12.986 -7.423 5.537 1.00 93.56 85 PHE A N 1
ATOM 650 C CA . PHE A 1 85 ? -12.833 -7.920 6.910 1.00 93.56 85 PHE A CA 1
ATOM 651 C C . PHE A 1 85 ? -12.732 -6.792 7.942 1.00 93.56 85 PHE A C 1
ATOM 653 O O . PHE A 1 85 ? -13.334 -6.908 9.008 1.00 93.56 85 PHE A O 1
ATOM 660 N N . LEU A 1 86 ? -12.059 -5.681 7.625 1.00 92.62 86 LEU A N 1
ATOM 661 C CA . LEU A 1 86 ? -12.010 -4.506 8.499 1.00 92.62 86 LEU A CA 1
ATOM 662 C C . LEU A 1 86 ? -13.413 -3.940 8.747 1.00 92.62 86 LEU A C 1
ATOM 664 O O . LEU A 1 86 ? -13.773 -3.688 9.895 1.00 92.62 86 LEU A O 1
ATOM 668 N N . ILE A 1 87 ? -14.223 -3.794 7.696 1.00 93.50 87 ILE A N 1
ATOM 669 C CA . ILE A 1 87 ? -15.612 -3.330 7.809 1.00 93.50 87 ILE A CA 1
ATOM 670 C C . ILE A 1 87 ? -16.414 -4.279 8.710 1.00 93.50 87 ILE A C 1
ATOM 672 O O . ILE A 1 87 ? -17.050 -3.832 9.665 1.00 93.50 87 ILE A O 1
ATOM 676 N N . LEU A 1 88 ? -16.333 -5.592 8.471 1.00 91.38 88 LEU A N 1
ATOM 677 C CA . LEU A 1 88 ? -16.996 -6.599 9.308 1.00 91.38 88 LEU A CA 1
ATOM 678 C C . LEU A 1 88 ? -16.517 -6.561 10.766 1.00 91.38 88 LEU A C 1
ATOM 680 O O . LEU A 1 88 ? -17.329 -6.707 11.678 1.00 91.38 88 LEU A O 1
ATOM 684 N N . GLY A 1 89 ? -15.223 -6.338 10.993 1.00 89.25 89 GLY A N 1
ATOM 685 C CA . GLY A 1 89 ? -14.631 -6.195 12.320 1.00 89.25 89 GLY A CA 1
ATOM 686 C C . GLY A 1 89 ? -15.123 -4.957 13.059 1.00 89.25 89 GLY A C 1
ATOM 687 O O . GLY A 1 89 ? -15.387 -5.035 14.256 1.00 89.25 89 GLY A O 1
ATOM 688 N N . VAL A 1 90 ? -15.320 -3.844 12.348 1.00 89.62 90 VAL A N 1
ATOM 689 C CA . VAL A 1 90 ? -15.924 -2.626 12.905 1.00 89.62 90 VAL A CA 1
ATOM 690 C C . VAL A 1 90 ? -17.402 -2.845 13.236 1.00 89.62 90 VAL A C 1
ATOM 692 O O . VAL A 1 90 ? -17.844 -2.416 14.296 1.00 89.62 90 VAL A O 1
ATOM 695 N N . TYR A 1 91 ? -18.163 -3.540 12.384 1.00 87.38 91 TYR A N 1
ATOM 696 C CA . TYR A 1 91 ? -19.581 -3.828 12.646 1.00 87.38 91 TYR A CA 1
ATOM 697 C C . TYR A 1 91 ? -19.803 -4.824 13.787 1.00 87.38 91 TYR A C 1
ATOM 699 O O . TYR A 1 91 ? -20.714 -4.636 14.588 1.00 87.38 91 TYR A O 1
ATOM 707 N N . LYS A 1 92 ? -18.998 -5.890 13.860 1.00 87.12 92 LYS A N 1
ATOM 708 C CA . LYS A 1 92 ? -19.088 -6.908 14.919 1.00 87.12 92 LYS A CA 1
ATOM 709 C C . LYS A 1 92 ? -18.317 -6.536 16.186 1.00 87.12 92 LYS A C 1
ATOM 711 O O . LYS A 1 92 ? -18.372 -7.299 17.144 1.00 87.12 92 LYS A O 1
ATOM 716 N N . GLU A 1 93 ? -17.577 -5.427 16.172 1.00 86.44 93 GLU A N 1
ATOM 717 C CA . GLU A 1 93 ? -16.691 -4.983 17.258 1.00 86.44 93 GLU A CA 1
ATOM 718 C C . GLU A 1 93 ? -15.680 -6.054 17.702 1.00 86.44 93 GLU A C 1
ATOM 720 O O . GLU A 1 93 ? -15.263 -6.129 18.856 1.00 86.44 93 GLU A O 1
ATOM 725 N N . GLN A 1 94 ? -15.262 -6.904 16.760 1.00 86.12 94 GLN A N 1
ATOM 726 C CA . GLN A 1 94 ? -14.361 -8.021 17.025 1.00 86.12 94 GLN A CA 1
ATOM 727 C C . GLN A 1 94 ? -12.955 -7.715 16.493 1.00 86.12 94 GLN A C 1
ATOM 729 O O . GLN A 1 94 ? -12.767 -7.640 15.273 1.00 86.12 94 GLN A O 1
ATOM 734 N N . PRO A 1 95 ? -11.937 -7.606 17.371 1.00 86.31 95 PRO A N 1
ATOM 735 C CA . PRO A 1 95 ? -10.576 -7.261 16.960 1.00 86.31 95 PRO A CA 1
ATOM 736 C C . PRO A 1 95 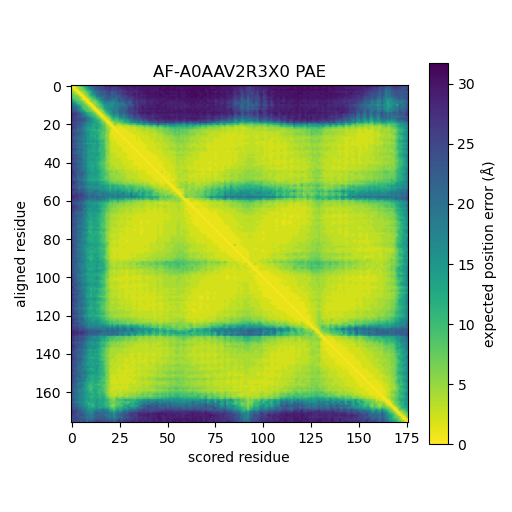? -9.945 -8.328 16.056 1.00 86.31 95 PRO A C 1
ATOM 738 O O . PRO A 1 95 ? -9.113 -7.998 15.214 1.00 86.31 95 PRO A O 1
ATOM 741 N N . SER A 1 96 ? -10.385 -9.587 16.151 1.00 89.19 96 SER A N 1
ATOM 742 C CA . SER A 1 96 ? -9.883 -10.697 15.331 1.00 89.19 96 SER A CA 1
ATOM 743 C C . SER A 1 96 ? -10.044 -10.481 13.823 1.00 89.19 96 SER A C 1
ATOM 745 O O . SER A 1 96 ? -9.222 -10.980 13.063 1.00 89.19 96 SER A O 1
ATOM 747 N N . TYR A 1 97 ? -11.052 -9.721 13.378 1.00 89.19 97 TYR A N 1
ATOM 748 C CA . TYR A 1 97 ? -11.230 -9.380 11.957 1.00 89.19 97 TYR A CA 1
ATOM 749 C C . TYR A 1 97 ? -10.462 -8.118 11.537 1.00 89.19 97 TYR A C 1
ATOM 751 O O . TYR A 1 97 ? -10.209 -7.912 10.353 1.00 89.19 97 TYR A O 1
ATOM 759 N N . ILE A 1 98 ? -10.059 -7.286 12.499 1.00 91.62 98 ILE A N 1
ATOM 760 C CA . ILE A 1 98 ? -9.332 -6.030 12.270 1.00 91.62 98 ILE A CA 1
ATOM 761 C C . ILE A 1 98 ? -7.831 -6.306 12.125 1.00 91.62 98 ILE A C 1
ATOM 763 O O . ILE A 1 98 ? -7.170 -5.740 11.254 1.00 91.62 98 ILE A O 1
ATOM 767 N N . THR A 1 99 ? -7.286 -7.200 12.955 1.00 91.38 99 THR A N 1
ATOM 768 C CA . THR A 1 99 ? -5.852 -7.531 12.978 1.00 91.38 99 THR A CA 1
ATOM 769 C C . THR A 1 99 ? -5.297 -7.994 11.622 1.00 91.38 99 THR A C 1
ATOM 771 O O . THR A 1 99 ? -4.240 -7.489 11.233 1.00 91.38 99 THR A O 1
ATOM 774 N N . PRO A 1 100 ? -5.976 -8.873 10.851 1.00 93.50 100 PRO A N 1
ATOM 775 C CA . PRO A 1 100 ? -5.510 -9.278 9.525 1.00 93.50 100 PRO A CA 1
ATOM 776 C C . PRO A 1 100 ? -5.351 -8.104 8.559 1.00 93.50 100 PRO A C 1
ATOM 778 O O . PRO A 1 100 ? -4.397 -8.076 7.785 1.00 93.50 100 PRO A O 1
ATOM 781 N N . TRP A 1 101 ? -6.238 -7.107 8.629 1.00 95.31 101 TRP A N 1
ATOM 782 C CA . TRP A 1 101 ? -6.125 -5.912 7.797 1.00 95.31 101 TRP A CA 1
ATOM 783 C C . TRP A 1 101 ? -4.914 -5.060 8.182 1.00 95.31 101 TRP A C 1
ATOM 785 O O . TRP A 1 101 ? -4.196 -4.609 7.298 1.00 95.31 101 TRP A O 1
ATOM 795 N N . ILE A 1 102 ? -4.634 -4.881 9.479 1.00 94.31 102 ILE A N 1
ATOM 796 C CA . ILE A 1 102 ? -3.468 -4.103 9.937 1.00 94.31 102 ILE A CA 1
ATOM 797 C C . ILE A 1 102 ? -2.172 -4.750 9.436 1.00 94.31 102 ILE A C 1
ATOM 799 O O . ILE A 1 102 ? -1.337 -4.077 8.830 1.00 94.31 102 ILE A O 1
ATOM 803 N N . LEU A 1 103 ? -2.020 -6.058 9.666 1.00 95.06 103 LEU A N 1
ATOM 804 C CA . LEU A 1 103 ? -0.832 -6.807 9.255 1.00 95.06 103 LEU A CA 1
ATOM 805 C C . LEU A 1 103 ? -0.687 -6.830 7.732 1.00 95.06 103 LEU A C 1
ATOM 807 O O . LEU A 1 103 ? 0.394 -6.556 7.215 1.00 95.06 103 LEU A O 1
ATOM 811 N N . GLY A 1 104 ? -1.781 -7.099 7.017 1.00 93.56 104 GLY A N 1
ATOM 812 C CA . GLY A 1 104 ? -1.787 -7.113 5.560 1.00 93.56 104 GLY A CA 1
ATOM 813 C C . GLY A 1 104 ? -1.475 -5.746 4.961 1.00 93.56 104 GLY A C 1
ATOM 814 O O . GLY A 1 104 ? -0.672 -5.665 4.040 1.00 93.56 104 GLY A O 1
ATOM 815 N N . ASN A 1 105 ? -2.024 -4.658 5.505 1.00 93.25 105 ASN A N 1
ATOM 816 C CA . ASN A 1 105 ? -1.761 -3.315 4.993 1.00 93.25 105 ASN A CA 1
ATOM 817 C C . ASN A 1 105 ? -0.278 -2.933 5.124 1.00 93.25 105 ASN A C 1
ATOM 819 O O . ASN A 1 105 ? 0.298 -2.409 4.177 1.00 93.25 105 ASN A O 1
ATOM 823 N N . ILE A 1 106 ? 0.364 -3.247 6.254 1.00 94.69 106 ILE A N 1
ATOM 824 C CA . ILE A 1 106 ? 1.802 -2.989 6.446 1.00 94.69 106 ILE A CA 1
ATOM 825 C C . ILE A 1 106 ? 2.639 -3.866 5.504 1.00 94.69 106 ILE A C 1
ATOM 827 O O . ILE A 1 106 ? 3.528 -3.360 4.818 1.00 94.69 106 ILE A O 1
ATOM 831 N N . ALA A 1 107 ? 2.342 -5.167 5.440 1.00 95.75 107 ALA A N 1
ATOM 832 C CA . ALA A 1 107 ? 3.083 -6.111 4.607 1.00 95.75 107 ALA A CA 1
ATOM 833 C C . ALA A 1 107 ? 2.971 -5.776 3.111 1.00 95.75 107 ALA A C 1
ATOM 835 O O . ALA A 1 107 ? 3.977 -5.750 2.404 1.00 95.75 107 ALA A O 1
ATOM 836 N N . PHE A 1 108 ? 1.766 -5.472 2.627 1.00 94.94 108 PHE A N 1
ATOM 837 C CA . PHE A 1 108 ? 1.540 -5.152 1.220 1.00 94.94 108 PHE A CA 1
ATOM 838 C C . PHE A 1 108 ? 2.040 -3.761 0.832 1.00 94.94 108 PHE A C 1
ATOM 840 O O . PHE A 1 108 ? 2.478 -3.597 -0.302 1.00 94.94 108 PHE A O 1
ATOM 847 N N . LEU A 1 109 ? 2.062 -2.789 1.752 1.00 94.44 109 LEU A N 1
ATOM 848 C CA . LEU A 1 109 ? 2.723 -1.500 1.518 1.00 94.44 109 LEU A CA 1
ATOM 849 C C . LEU A 1 109 ? 4.244 -1.672 1.363 1.00 94.44 109 LEU A C 1
ATOM 851 O O . LEU A 1 109 ? 4.854 -1.060 0.488 1.00 94.44 109 LEU A O 1
ATOM 855 N N . ALA A 1 110 ? 4.859 -2.545 2.168 1.00 95.25 110 ALA A N 1
ATOM 856 C CA . ALA A 1 110 ? 6.272 -2.884 2.015 1.00 95.25 110 ALA A CA 1
ATOM 857 C C . ALA A 1 110 ? 6.541 -3.631 0.696 1.00 95.25 110 ALA A C 1
ATOM 859 O O . ALA A 1 110 ? 7.478 -3.283 -0.023 1.00 95.25 110 ALA A O 1
ATOM 860 N N . LEU A 1 111 ? 5.701 -4.615 0.348 1.00 95.06 111 LEU A N 1
ATOM 861 C CA . LEU A 1 111 ? 5.800 -5.356 -0.913 1.00 95.06 111 LEU A CA 1
ATOM 862 C C . LEU A 1 111 ? 5.675 -4.430 -2.127 1.00 95.06 111 LEU A C 1
ATOM 864 O O . LEU A 1 111 ? 6.469 -4.539 -3.057 1.00 95.06 111 LEU A O 1
ATOM 868 N N . GLU A 1 112 ? 4.719 -3.501 -2.110 1.00 94.19 112 GLU A N 1
ATOM 869 C CA . GLU A 1 112 ? 4.569 -2.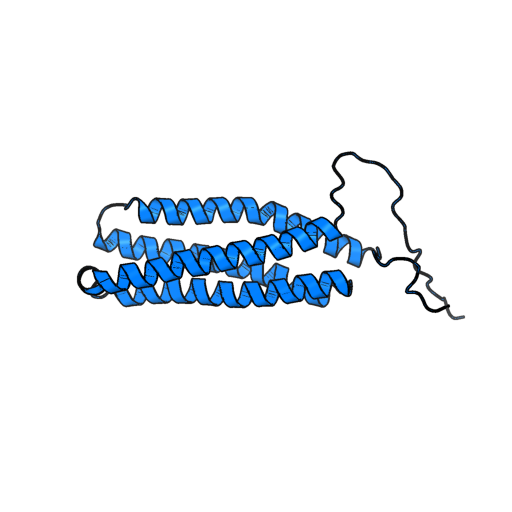496 -3.163 1.00 94.19 112 GLU A CA 1
ATOM 870 C C . GLU A 1 112 ? 5.837 -1.653 -3.309 1.00 94.19 112 GLU A C 1
ATOM 872 O O . GLU A 1 112 ? 6.317 -1.465 -4.426 1.00 94.19 112 GLU A O 1
ATOM 877 N N . GLY A 1 113 ? 6.418 -1.200 -2.194 1.00 93.94 113 GLY A N 1
ATOM 878 C CA . GLY A 1 113 ? 7.668 -0.447 -2.215 1.00 93.94 113 GLY A CA 1
ATOM 879 C C . GLY A 1 113 ? 8.815 -1.229 -2.854 1.00 93.94 113 GLY A C 1
ATOM 880 O O . GLY A 1 113 ? 9.505 -0.706 -3.729 1.00 93.94 113 GLY A O 1
ATOM 881 N N . VAL A 1 114 ? 8.977 -2.502 -2.484 1.00 95.56 114 VAL A N 1
ATOM 882 C CA . VAL A 1 114 ? 10.003 -3.381 -3.066 1.00 95.56 114 VAL A CA 1
ATOM 883 C C . VAL A 1 114 ? 9.759 -3.600 -4.559 1.00 95.56 114 VAL A C 1
ATOM 885 O O . VAL A 1 114 ? 10.688 -3.448 -5.348 1.00 95.56 114 VAL A O 1
ATOM 888 N N . CYS A 1 115 ? 8.528 -3.910 -4.972 1.00 94.44 115 CYS A N 1
ATOM 889 C CA . CYS A 1 115 ? 8.191 -4.130 -6.380 1.00 94.44 115 CYS A CA 1
ATOM 890 C C . CYS A 1 115 ? 8.363 -2.858 -7.227 1.00 94.44 115 CYS A C 1
ATOM 892 O O . CYS A 1 115 ? 8.879 -2.937 -8.343 1.00 94.44 115 CYS A O 1
ATOM 894 N N . CYS A 1 116 ? 7.994 -1.691 -6.694 1.00 92.62 116 CYS A N 1
ATOM 895 C CA . CYS A 1 116 ? 8.181 -0.404 -7.356 1.00 92.62 116 CYS A CA 1
ATOM 896 C C . CYS A 1 116 ? 9.674 -0.114 -7.566 1.00 92.62 116 CYS A C 1
ATOM 898 O O . CYS A 1 116 ? 10.106 0.067 -8.705 1.00 92.62 116 CYS A O 1
ATOM 900 N N . VAL A 1 117 ? 10.491 -0.173 -6.506 1.00 93.06 117 VAL A N 1
ATOM 901 C CA . VAL A 1 117 ? 11.946 0.043 -6.606 1.00 93.06 117 VAL A CA 1
ATOM 902 C C . VAL A 1 117 ? 12.590 -0.976 -7.543 1.00 93.06 117 VAL A C 1
ATOM 904 O O . VAL A 1 117 ? 13.380 -0.596 -8.402 1.00 93.06 117 VAL A O 1
ATOM 907 N N . TYR A 1 118 ? 12.218 -2.252 -7.435 1.00 93.00 118 TYR A N 1
ATOM 908 C CA . TYR A 1 118 ? 12.728 -3.309 -8.303 1.00 93.00 118 TYR A CA 1
ATOM 909 C C . TYR A 1 118 ? 12.426 -3.030 -9.781 1.00 93.00 118 TYR A C 1
ATOM 911 O O . TYR A 1 118 ? 13.338 -3.010 -10.607 1.00 93.00 118 TYR A O 1
ATOM 919 N N . SER A 1 119 ? 11.164 -2.749 -10.124 1.00 90.62 119 SER A N 1
ATOM 920 C CA . SER A 1 119 ? 10.773 -2.455 -11.509 1.00 90.62 119 SER A CA 1
ATOM 921 C C . SER A 1 119 ? 11.458 -1.197 -12.058 1.00 90.62 119 SER A C 1
ATOM 923 O O . SER A 1 119 ? 11.836 -1.158 -13.231 1.00 90.62 119 SER A O 1
ATOM 925 N N . ASN A 1 120 ? 11.693 -0.200 -11.201 1.00 89.75 120 ASN A N 1
ATOM 926 C CA . ASN A 1 120 ? 12.390 1.030 -11.551 1.00 89.75 120 ASN A CA 1
ATOM 927 C C . ASN A 1 120 ? 13.882 0.795 -11.812 1.00 89.75 120 ASN A C 1
ATOM 929 O O . ASN A 1 120 ? 14.395 1.291 -12.811 1.00 89.75 120 ASN A O 1
ATOM 933 N N . VAL A 1 121 ? 14.562 -0.009 -10.986 1.00 89.69 121 VAL A N 1
ATOM 934 C CA . VAL A 1 121 ? 15.971 -0.389 -11.200 1.00 89.69 121 VAL A CA 1
ATOM 935 C C . VAL A 1 121 ? 16.143 -1.142 -12.521 1.00 89.69 121 VAL A C 1
ATOM 937 O O . VAL A 1 121 ? 17.064 -0.854 -13.284 1.00 89.69 121 VAL A O 1
ATOM 940 N N . LEU A 1 122 ? 15.233 -2.069 -12.838 1.00 88.56 122 LEU A N 1
ATOM 941 C CA . LEU A 1 122 ? 15.278 -2.807 -14.105 1.00 88.56 122 LEU A CA 1
ATOM 942 C C . LEU A 1 122 ? 15.101 -1.882 -15.318 1.00 88.56 122 LEU A C 1
ATOM 944 O O . LEU A 1 122 ? 15.748 -2.078 -16.345 1.00 88.56 122 LEU A O 1
ATOM 948 N N . ARG A 1 123 ? 14.243 -0.866 -15.207 1.00 83.19 123 ARG A N 1
ATOM 949 C CA . ARG A 1 123 ? 14.039 0.121 -16.277 1.00 83.19 123 ARG A CA 1
ATOM 950 C C . ARG A 1 123 ? 15.190 1.100 -16.420 1.00 83.19 123 ARG A C 1
ATOM 952 O O . ARG A 1 123 ? 15.518 1.459 -17.547 1.00 83.19 123 ARG A O 1
ATOM 959 N N . ASP A 1 124 ? 15.807 1.504 -15.315 1.00 85.06 124 ASP A N 1
ATOM 960 C CA . ASP A 1 124 ? 16.974 2.387 -15.335 1.00 85.06 124 ASP A CA 1
ATOM 961 C C . ASP A 1 124 ? 18.147 1.732 -16.082 1.00 85.06 124 ASP A C 1
ATOM 963 O O . ASP A 1 124 ? 18.813 2.375 -16.894 1.00 85.06 124 ASP A O 1
ATOM 967 N N . HIS A 1 125 ? 18.305 0.410 -15.941 1.00 82.81 125 HIS A N 1
ATOM 968 C CA . HIS A 1 125 ? 19.292 -0.353 -16.706 1.00 82.81 125 HIS A CA 1
ATOM 969 C C . HIS A 1 125 ? 19.057 -0.285 -18.233 1.00 82.81 125 HIS A C 1
ATOM 971 O O . HIS A 1 125 ? 20.020 -0.327 -19.005 1.00 82.81 125 HIS A O 1
ATOM 977 N N . ILE A 1 126 ? 17.803 -0.176 -18.687 1.00 78.25 126 ILE A N 1
ATOM 978 C CA . ILE A 1 126 ? 17.455 -0.115 -20.117 1.00 78.25 126 ILE A CA 1
ATOM 979 C C . ILE A 1 126 ? 17.567 1.316 -20.646 1.00 78.25 126 ILE A C 1
ATOM 981 O O . ILE A 1 126 ? 18.243 1.551 -21.647 1.00 78.25 126 ILE A O 1
ATOM 985 N N . ASN A 1 127 ? 16.922 2.273 -19.975 1.00 75.69 127 ASN A N 1
ATOM 986 C CA . ASN A 1 127 ? 16.782 3.634 -20.492 1.00 75.69 127 ASN A CA 1
ATOM 987 C C . ASN A 1 127 ? 17.984 4.534 -20.178 1.00 75.69 127 ASN A C 1
ATOM 989 O O . ASN A 1 127 ? 18.088 5.609 -20.768 1.00 75.69 127 ASN A O 1
ATOM 993 N N . LYS A 1 128 ? 18.899 4.114 -19.282 1.00 71.69 128 LYS A N 1
ATOM 994 C CA . LYS A 1 128 ? 20.073 4.881 -18.799 1.00 71.69 128 LYS A CA 1
ATOM 995 C C . LYS A 1 128 ? 19.736 6.283 -18.257 1.00 71.69 128 LYS A C 1
ATOM 997 O O . LYS A 1 128 ? 20.631 7.084 -17.990 1.00 71.69 128 LYS A O 1
ATOM 1002 N N . HIS A 1 129 ? 18.446 6.571 -18.100 1.00 68.44 129 HIS A N 1
ATOM 1003 C CA . HIS A 1 129 ? 17.865 7.825 -17.664 1.00 68.44 129 HIS A CA 1
ATOM 1004 C C . HIS A 1 129 ? 16.571 7.549 -16.901 1.00 68.44 129 HIS A C 1
ATOM 1006 O O . HIS A 1 129 ? 15.795 6.647 -17.222 1.00 68.44 129 HIS A O 1
ATOM 1012 N N . PHE A 1 130 ? 16.319 8.399 -15.910 1.00 63.19 130 PHE A N 1
ATOM 1013 C CA . PHE A 1 130 ? 15.141 8.311 -15.065 1.00 63.19 130 PHE A CA 1
ATOM 1014 C C . PHE A 1 130 ? 13.939 8.973 -15.750 1.00 63.19 130 PHE A C 1
ATOM 1016 O O . PHE A 1 130 ? 13.761 10.195 -15.679 1.00 63.19 130 PHE A O 1
ATOM 1023 N N . ASP A 1 131 ? 13.110 8.162 -16.403 1.00 77.12 131 ASP A N 1
ATOM 1024 C CA . ASP A 1 131 ? 11.898 8.631 -17.074 1.00 77.12 131 ASP A CA 1
ATOM 1025 C C . ASP A 1 131 ? 10.926 9.333 -16.121 1.00 77.12 131 ASP A C 1
ATOM 1027 O O . ASP A 1 131 ? 10.797 8.995 -14.939 1.00 77.12 131 ASP A O 1
ATOM 1031 N N . LEU A 1 132 ? 10.148 10.266 -16.677 1.00 80.31 132 LEU A N 1
ATOM 1032 C CA . LEU A 1 132 ? 9.088 10.976 -15.958 1.00 80.31 132 LEU A CA 1
ATOM 1033 C C . LEU A 1 132 ? 8.089 10.006 -15.300 1.00 80.31 132 LEU A C 1
ATOM 1035 O O . LEU A 1 132 ? 7.666 10.226 -14.168 1.00 80.31 132 LEU A O 1
ATOM 1039 N N . PHE A 1 133 ? 7.764 8.899 -15.976 1.00 81.12 133 PHE A N 1
ATOM 1040 C CA . PHE A 1 133 ? 6.873 7.862 -15.448 1.00 81.12 133 PHE A CA 1
ATOM 1041 C C . PHE A 1 133 ? 7.439 7.168 -14.205 1.00 81.12 133 PHE A C 1
ATOM 1043 O O . PHE A 1 133 ? 6.692 6.907 -13.269 1.00 81.12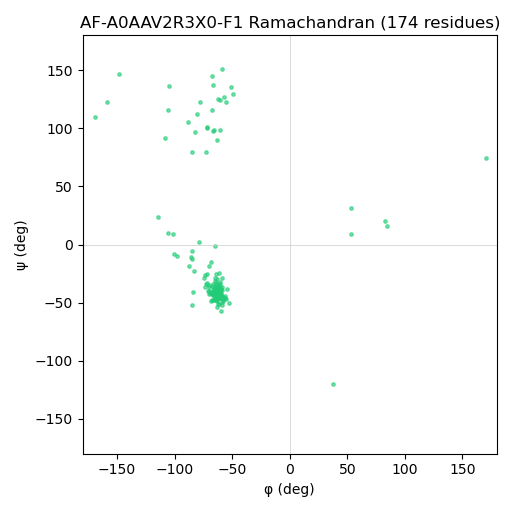 133 PHE A O 1
ATOM 1050 N N . CYS A 1 134 ? 8.749 6.915 -14.174 1.00 83.12 134 CYS A N 1
ATOM 1051 C CA . CYS A 1 134 ? 9.435 6.308 -13.032 1.00 83.12 134 CYS A CA 1
ATOM 1052 C C . CYS A 1 134 ? 9.389 7.242 -11.808 1.00 83.12 134 CYS A C 1
ATOM 1054 O O . CYS A 1 134 ? 9.060 6.824 -10.697 1.00 83.12 134 CYS A O 1
ATOM 1056 N N . LYS A 1 135 ? 9.616 8.548 -12.028 1.00 86.25 135 LYS A N 1
ATOM 1057 C CA . LYS A 1 135 ? 9.481 9.571 -10.975 1.00 86.25 135 LYS A CA 1
ATOM 1058 C C . LYS A 1 135 ? 8.048 9.684 -10.459 1.00 86.25 135 LYS A C 1
ATOM 1060 O O . LYS A 1 135 ? 7.851 9.808 -9.254 1.00 86.25 135 LYS A O 1
ATOM 1065 N N . ALA A 1 136 ? 7.060 9.637 -11.352 1.00 87.69 136 ALA A N 1
ATOM 1066 C CA . ALA A 1 136 ? 5.650 9.697 -10.978 1.00 87.69 136 ALA A CA 1
ATOM 1067 C C . ALA A 1 136 ? 5.221 8.474 -10.148 1.00 87.69 136 ALA A C 1
ATOM 1069 O O 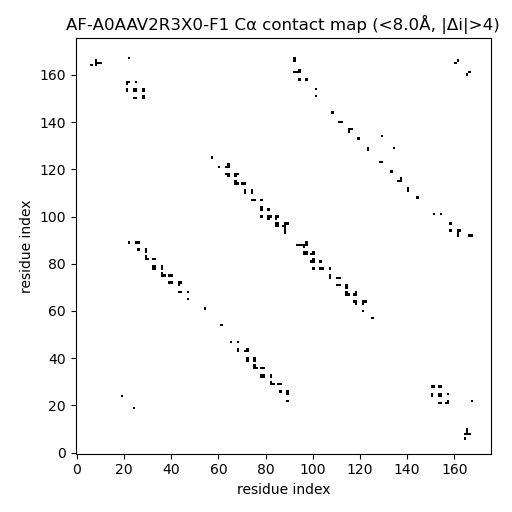. ALA A 1 136 ? 4.514 8.635 -9.157 1.00 87.69 136 ALA A O 1
ATOM 1070 N N . GLU A 1 137 ? 5.689 7.275 -10.508 1.00 87.25 137 GLU A N 1
ATOM 1071 C CA . GLU A 1 137 ? 5.423 6.027 -9.779 1.00 87.25 137 GLU A CA 1
ATOM 1072 C C . GLU A 1 137 ? 5.987 6.088 -8.349 1.00 87.25 137 GLU A C 1
ATOM 1074 O O . GLU A 1 137 ? 5.273 5.835 -7.376 1.00 87.25 137 GLU A O 1
ATOM 1079 N N . LEU A 1 138 ? 7.235 6.549 -8.207 1.00 90.06 138 LEU A N 1
ATOM 1080 C CA . LEU A 1 138 ? 7.864 6.742 -6.902 1.00 90.06 138 LEU A CA 1
ATOM 1081 C C . LEU A 1 138 ? 7.152 7.822 -6.070 1.00 90.06 138 LEU A C 1
ATOM 1083 O O . LEU A 1 138 ? 6.926 7.637 -4.875 1.00 90.06 138 LEU A O 1
ATOM 1087 N N . LEU A 1 139 ? 6.770 8.943 -6.688 1.00 91.06 139 LEU A N 1
ATOM 1088 C CA . LEU A 1 139 ? 6.046 10.016 -6.004 1.00 91.06 139 LEU A CA 1
ATOM 1089 C C . LEU A 1 139 ? 4.680 9.539 -5.498 1.00 91.06 139 LEU A C 1
ATOM 1091 O O . LEU A 1 139 ? 4.274 9.880 -4.382 1.00 91.06 139 LEU A O 1
ATOM 1095 N N . PHE A 1 140 ? 3.982 8.737 -6.301 1.00 90.31 140 PHE A N 1
ATOM 1096 C CA . PHE A 1 140 ? 2.707 8.148 -5.920 1.00 90.31 140 PHE A CA 1
ATOM 1097 C C . PHE A 1 140 ? 2.867 7.216 -4.711 1.00 90.31 140 PHE A C 1
ATOM 1099 O O . PHE A 1 140 ? 2.118 7.345 -3.739 1.00 90.31 140 PHE A O 1
ATOM 1106 N N . LEU A 1 141 ? 3.891 6.353 -4.716 1.00 91.81 141 LEU A N 1
ATOM 1107 C CA . LEU A 1 141 ? 4.225 5.480 -3.587 1.00 91.81 141 LEU A CA 1
ATOM 1108 C C . LEU A 1 141 ? 4.509 6.284 -2.308 1.00 91.81 141 LEU A C 1
ATOM 1110 O O . LEU A 1 141 ? 3.941 5.997 -1.255 1.00 91.81 141 LEU A O 1
ATOM 1114 N N . VAL A 1 142 ? 5.349 7.320 -2.388 1.00 93.25 142 VAL A N 1
ATOM 1115 C CA . VAL A 1 142 ? 5.683 8.171 -1.231 1.00 93.25 142 VAL A CA 1
ATOM 1116 C C . VAL A 1 142 ? 4.432 8.853 -0.677 1.00 93.25 142 VAL A C 1
ATOM 1118 O O . VAL A 1 142 ? 4.194 8.832 0.531 1.00 93.25 142 VAL A O 1
ATOM 1121 N N . THR A 1 143 ? 3.592 9.400 -1.556 1.00 92.94 143 THR A N 1
ATOM 1122 C CA . THR A 1 143 ? 2.323 10.029 -1.161 1.00 92.94 143 THR A CA 1
ATOM 1123 C C . THR A 1 143 ? 1.415 9.031 -0.445 1.00 92.94 143 THR A C 1
ATOM 1125 O O . THR A 1 143 ? 0.843 9.339 0.603 1.00 92.94 143 THR A O 1
ATOM 1128 N N . ARG A 1 144 ? 1.320 7.803 -0.963 1.00 90.56 144 ARG A N 1
ATOM 1129 C CA . ARG A 1 144 ? 0.537 6.732 -0.346 1.00 90.56 144 ARG A CA 1
ATOM 1130 C C . ARG A 1 144 ? 1.067 6.349 1.033 1.00 90.56 144 ARG A C 1
ATOM 1132 O O . ARG A 1 144 ? 0.261 6.176 1.947 1.00 90.56 144 ARG A O 1
ATOM 1139 N N . ILE A 1 145 ? 2.382 6.231 1.208 1.00 92.75 145 ILE A N 1
ATOM 1140 C CA . ILE A 1 145 ? 2.989 5.925 2.512 1.00 92.75 145 ILE A CA 1
ATOM 1141 C C . ILE A 1 145 ? 2.591 6.995 3.533 1.00 92.75 145 ILE A C 1
ATOM 1143 O O . ILE A 1 145 ? 2.114 6.658 4.617 1.00 92.75 145 ILE A O 1
ATOM 1147 N N . ILE A 1 146 ? 2.695 8.275 3.163 1.00 94.19 146 ILE A N 1
ATOM 1148 C CA . ILE A 1 146 ? 2.332 9.400 4.036 1.00 94.19 146 ILE A CA 1
ATOM 1149 C C . ILE A 1 146 ? 0.852 9.337 4.438 1.00 94.19 146 ILE A C 1
ATOM 1151 O O . ILE A 1 146 ? 0.532 9.500 5.614 1.00 94.19 146 ILE A O 1
ATOM 1155 N N . LEU A 1 147 ? -0.050 9.051 3.494 1.00 91.62 147 LEU A N 1
ATOM 1156 C CA . LEU A 1 147 ? -1.490 8.930 3.763 1.00 91.62 147 LEU A CA 1
ATOM 1157 C C . LEU A 1 147 ? -1.865 7.655 4.540 1.00 91.62 147 LEU A C 1
ATOM 1159 O O . LEU A 1 147 ? -2.861 7.640 5.264 1.00 91.62 147 LEU A O 1
ATOM 1163 N N . SER A 1 148 ? -1.059 6.598 4.446 1.00 91.88 148 SER A N 1
ATOM 1164 C CA . SER A 1 148 ? -1.305 5.328 5.143 1.00 91.88 148 SER A CA 1
ATOM 1165 C C . SER A 1 148 ? -1.025 5.413 6.648 1.00 91.88 148 SER A C 1
ATOM 1167 O O . SER A 1 148 ? -1.647 4.690 7.427 1.00 91.88 148 SER A O 1
ATOM 1169 N N . ILE A 1 149 ? -0.139 6.317 7.082 1.00 92.12 149 ILE A N 1
ATOM 1170 C CA . ILE A 1 149 ? 0.191 6.539 8.501 1.00 92.12 149 ILE A CA 1
ATOM 1171 C C . ILE A 1 149 ? -1.040 6.962 9.329 1.00 92.12 149 ILE A C 1
ATOM 1173 O O . ILE A 1 149 ? -1.368 6.264 10.295 1.00 92.12 149 ILE A O 1
ATOM 1177 N N . PRO A 1 150 ? -1.765 8.054 8.995 1.00 90.31 150 PRO A N 1
ATOM 1178 C CA . PRO A 1 150 ? -2.955 8.447 9.749 1.00 90.31 150 PRO A CA 1
ATOM 1179 C C . PRO A 1 150 ? -4.085 7.414 9.639 1.00 90.31 150 PRO A C 1
ATOM 1181 O O . PRO A 1 150 ? -4.826 7.219 10.604 1.00 90.31 150 PRO A O 1
ATOM 1184 N N . ALA A 1 151 ? -4.187 6.707 8.509 1.00 89.44 151 ALA A N 1
ATOM 1185 C CA . ALA A 1 151 ? -5.168 5.645 8.307 1.00 89.44 151 ALA A CA 1
ATOM 1186 C C . ALA A 1 151 ? -4.953 4.471 9.285 1.00 89.44 151 ALA A C 1
ATOM 1188 O O . ALA A 1 151 ? -5.887 4.058 9.982 1.00 89.44 151 ALA A O 1
ATOM 1189 N N . LEU A 1 152 ? -3.708 3.989 9.405 1.00 92.50 152 LEU A N 1
ATOM 1190 C CA . LEU A 1 152 ? -3.313 2.966 10.380 1.00 92.50 152 LEU A CA 1
ATOM 1191 C C . LEU A 1 152 ? -3.523 3.445 11.817 1.00 92.50 152 LEU A C 1
ATOM 1193 O O . LEU A 1 152 ? -4.050 2.699 12.642 1.00 92.50 152 LEU A O 1
ATOM 1197 N N . TRP A 1 153 ? -3.165 4.695 12.118 1.00 89.75 153 TRP A N 1
ATOM 1198 C CA . TRP A 1 153 ? -3.370 5.269 13.447 1.00 89.75 153 TRP A CA 1
ATOM 1199 C C . TRP A 1 153 ? -4.852 5.289 13.851 1.00 89.75 153 TRP A C 1
ATOM 1201 O O . TRP A 1 153 ? -5.182 4.928 14.983 1.00 89.75 153 TRP A O 1
ATOM 1211 N N . GLY A 1 154 ? -5.754 5.640 12.927 1.00 86.31 154 GLY A N 1
ATOM 1212 C CA . GLY A 1 154 ? -7.201 5.618 13.159 1.00 86.31 154 GLY A CA 1
ATOM 1213 C C . GLY A 1 154 ? -7.724 4.224 13.524 1.00 86.31 154 GLY A C 1
ATOM 1214 O O . GLY A 1 154 ? -8.449 4.070 14.509 1.00 86.31 154 GLY A O 1
ATOM 1215 N N . VAL A 1 155 ? -7.289 3.195 12.792 1.00 90.00 155 VAL A N 1
ATOM 1216 C CA . VAL A 1 155 ? -7.694 1.799 13.039 1.00 90.00 155 VAL A CA 1
ATOM 1217 C C . VAL A 1 155 ? -7.077 1.247 14.326 1.00 90.00 155 VAL A C 1
ATOM 1219 O O . VAL A 1 155 ? -7.763 0.587 15.104 1.00 90.00 155 VAL A O 1
ATOM 1222 N N . LEU A 1 156 ? -5.812 1.564 14.613 1.00 89.69 156 LEU A N 1
ATOM 1223 C CA . LEU A 1 156 ? -5.158 1.179 15.868 1.00 89.69 156 LEU A CA 1
ATOM 1224 C C . LEU A 1 156 ? -5.833 1.822 17.081 1.00 89.69 156 LEU A C 1
ATOM 1226 O O . LEU A 1 156 ? -6.033 1.157 18.098 1.00 89.69 156 LEU A O 1
ATOM 1230 N N . LYS A 1 157 ? -6.233 3.095 16.977 1.00 87.19 157 LYS A N 1
ATOM 1231 C CA . LYS A 1 157 ? -7.002 3.7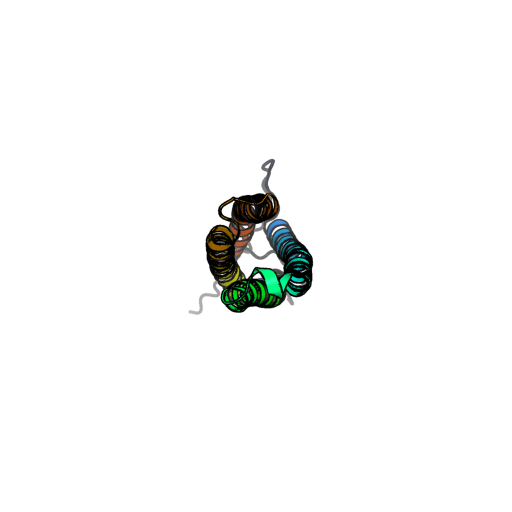83 18.021 1.00 87.19 157 LYS A CA 1
ATOM 1232 C C . LYS A 1 157 ? -8.336 3.077 18.274 1.00 87.19 157 LYS A C 1
ATOM 1234 O O . LYS A 1 157 ? -8.687 2.875 19.433 1.00 87.19 157 LYS A O 1
ATOM 1239 N N . PHE A 1 158 ? -9.043 2.669 17.218 1.00 86.50 158 PHE A N 1
ATOM 1240 C CA . PHE A 1 158 ? -10.287 1.905 17.333 1.00 86.50 158 PHE A CA 1
ATOM 1241 C C . PHE A 1 158 ? -10.065 0.530 17.982 1.00 86.50 158 PHE A C 1
ATOM 1243 O O . PHE A 1 158 ? -10.731 0.202 18.961 1.00 86.50 158 PHE A O 1
ATOM 1250 N N . CYS A 1 159 ? -9.065 -0.231 17.529 1.00 86.38 159 CYS A N 1
ATOM 1251 C CA . CYS A 1 159 ? -8.727 -1.540 18.095 1.00 86.38 159 CYS A CA 1
ATOM 1252 C C . CYS A 1 159 ? -8.336 -1.447 19.582 1.00 86.38 159 CYS A C 1
ATOM 1254 O O . CYS A 1 159 ? -8.788 -2.239 20.408 1.00 86.38 159 CYS A O 1
ATOM 1256 N N . ARG A 1 160 ? -7.566 -0.417 19.959 1.00 87.12 160 ARG A N 1
ATOM 1257 C CA . ARG A 1 160 ? -7.218 -0.149 21.361 1.00 87.12 160 ARG A CA 1
ATOM 1258 C C . ARG A 1 160 ? -8.449 0.176 22.207 1.00 87.12 160 ARG A C 1
ATOM 1260 O O . ARG A 1 160 ? -8.523 -0.256 23.352 1.00 87.12 160 ARG A O 1
ATOM 1267 N N . ASN A 1 161 ? -9.409 0.921 21.662 1.00 83.75 161 ASN A N 1
ATOM 1268 C CA . ASN A 1 161 ? -10.658 1.208 22.364 1.00 83.75 161 ASN A CA 1
ATOM 1269 C C . ASN A 1 161 ? -11.476 -0.077 22.587 1.00 83.75 161 ASN A C 1
ATOM 1271 O O . ASN A 1 161 ? -11.931 -0.307 23.705 1.00 83.75 161 ASN A O 1
ATOM 1275 N N . LEU A 1 162 ? -11.578 -0.957 21.588 1.00 84.69 162 LEU A N 1
ATOM 1276 C CA . LEU A 1 162 ? -12.236 -2.260 21.754 1.00 84.69 162 LEU A CA 1
ATOM 1277 C C . LEU A 1 162 ? -11.557 -3.111 22.837 1.00 84.69 162 LEU A C 1
ATOM 1279 O O . LEU A 1 162 ? -12.228 -3.670 23.701 1.00 84.69 162 LEU A O 1
ATOM 1283 N N . HIS A 1 163 ? -10.222 -3.157 22.849 1.00 82.12 163 HIS A N 1
ATOM 1284 C CA . HIS A 1 163 ? -9.467 -3.910 23.856 1.00 82.12 163 HIS A CA 1
ATOM 1285 C C . HIS A 1 163 ? -9.642 -3.356 25.282 1.00 82.12 163 HIS A C 1
ATOM 1287 O O . HIS A 1 163 ? -9.604 -4.105 26.254 1.00 82.12 163 HIS A O 1
ATOM 1293 N N . ASN A 1 164 ? -9.890 -2.050 25.412 1.00 82.12 164 ASN A N 1
ATOM 1294 C CA . ASN A 1 164 ? -10.204 -1.402 26.685 1.00 82.12 164 ASN A CA 1
ATOM 1295 C C . ASN A 1 164 ? -11.670 -1.606 27.131 1.00 82.12 164 ASN A C 1
ATOM 1297 O O . ASN A 1 164 ? -12.059 -1.078 28.172 1.00 82.12 164 ASN A O 1
ATOM 1301 N N . GLY A 1 165 ? -12.480 -2.358 26.372 1.00 75.00 165 GLY A N 1
ATOM 1302 C CA . GLY A 1 165 ? -13.873 -2.671 26.703 1.00 75.00 165 GLY A CA 1
ATOM 1303 C C . GLY A 1 165 ? -14.888 -1.606 26.278 1.00 75.00 165 GLY A C 1
ATOM 1304 O O . GLY A 1 165 ? -16.017 -1.616 26.769 1.00 75.00 165 GLY A O 1
ATOM 1305 N N . PHE A 1 166 ? -14.513 -0.678 25.390 1.00 72.69 166 PHE A N 1
ATOM 1306 C CA . PHE A 1 166 ? -15.459 0.286 24.828 1.00 72.69 166 PHE A CA 1
ATOM 1307 C C . PHE A 1 166 ? -16.300 -0.376 23.733 1.00 72.69 166 PHE A C 1
ATOM 1309 O O . PHE A 1 166 ? -15.751 -0.861 22.748 1.00 72.69 166 PHE A O 1
ATOM 1316 N N . SER A 1 167 ? -17.622 -0.344 23.902 1.00 72.94 167 SER A N 1
ATOM 1317 C CA . SER A 1 167 ? -18.604 -0.765 22.898 1.00 72.94 167 SER A CA 1
ATOM 1318 C C . SER A 1 167 ? -19.261 0.466 22.277 1.00 72.94 167 SER A C 1
ATOM 1320 O O . SER A 1 167 ? -19.612 1.409 22.996 1.00 72.94 167 SER A O 1
ATOM 1322 N N . TYR A 1 168 ? -19.418 0.456 20.956 1.00 69.06 168 TYR A N 1
ATOM 1323 C CA . TYR A 1 168 ? -20.088 1.489 20.161 1.00 69.06 168 TYR A CA 1
ATOM 1324 C C . TYR A 1 168 ? -21.480 1.037 19.677 1.00 69.06 168 TYR A C 1
ATOM 1326 O O . TYR A 1 168 ? -22.088 1.732 18.857 1.00 69.06 168 TYR A O 1
ATOM 1334 N N . GLN A 1 169 ? -21.997 -0.096 20.173 1.00 64.94 169 GLN A N 1
ATOM 1335 C CA . GLN A 1 169 ? -23.384 -0.516 19.954 1.00 64.94 169 GLN A CA 1
ATOM 1336 C C . GLN A 1 169 ? -24.383 0.422 20.648 1.00 64.94 169 GLN A C 1
ATOM 1338 O O . GLN A 1 169 ? -24.199 0.816 21.804 1.00 64.94 169 GLN A O 1
ATOM 1343 N N . ASP A 1 170 ? -25.464 0.746 19.937 1.00 53.59 170 ASP A N 1
ATOM 1344 C CA . ASP A 1 170 ? -26.599 1.480 20.486 1.00 53.59 170 ASP A CA 1
ATOM 1345 C C . ASP A 1 170 ? -27.350 0.622 21.527 1.00 53.59 170 ASP A C 1
ATOM 1347 O O . ASP A 1 170 ? -27.442 -0.598 21.381 1.00 53.59 170 ASP A O 1
ATOM 1351 N N . PRO A 1 171 ? -27.903 1.227 22.595 1.00 53.19 171 PRO A N 1
ATOM 1352 C CA . PRO A 1 171 ? -28.499 0.508 23.727 1.00 53.19 171 PRO A CA 1
ATOM 1353 C C . PRO A 1 171 ? -29.758 -0.320 23.403 1.00 53.19 171 PRO A C 1
ATOM 1355 O O . PRO A 1 171 ? -30.283 -0.971 24.300 1.00 53.19 171 PRO A O 1
ATOM 1358 N N . GLU A 1 172 ? -30.248 -0.319 22.163 1.00 51.56 172 GLU A N 1
ATOM 1359 C CA . GLU A 1 172 ? -31.479 -1.017 21.765 1.00 51.56 172 GLU A CA 1
ATOM 1360 C C . GLU A 1 172 ? -31.267 -2.497 21.401 1.00 51.56 172 GLU A C 1
ATOM 1362 O O . GLU A 1 172 ? -32.235 -3.244 21.286 1.00 51.56 172 GLU A O 1
ATOM 1367 N N . THR A 1 173 ? -30.019 -2.959 21.254 1.00 53.72 173 THR A N 1
ATOM 1368 C CA . THR A 1 173 ? -29.710 -4.352 20.871 1.00 53.72 173 THR A CA 1
ATOM 1369 C C . THR A 1 173 ? -29.281 -5.247 22.034 1.00 53.72 173 THR A C 1
ATOM 1371 O O . THR A 1 173 ? -28.837 -6.370 21.800 1.00 53.72 173 THR A O 1
ATOM 1374 N N . VAL A 1 174 ? -29.388 -4.781 23.283 1.00 52.06 174 VAL A N 1
ATOM 1375 C CA . VAL A 1 174 ? -29.142 -5.618 24.466 1.00 52.06 174 VAL A CA 1
ATOM 1376 C C . VAL A 1 174 ? -30.465 -6.293 24.847 1.00 52.06 174 VAL A C 1
ATOM 1378 O O . VAL A 1 174 ? -31.343 -5.602 25.364 1.00 52.06 174 VAL A O 1
ATOM 1381 N N . PRO A 1 175 ? -30.668 -7.601 24.592 1.00 44.84 175 PRO A N 1
ATOM 1382 C CA . PRO A 1 175 ? -31.832 -8.289 25.134 1.00 44.84 175 PRO A CA 1
ATOM 1383 C C . PRO A 1 175 ? -31.743 -8.265 26.668 1.00 44.84 175 PRO A C 1
ATOM 1385 O O . PRO A 1 175 ? -30.710 -8.634 27.232 1.00 44.84 175 PRO A O 1
ATOM 1388 N N . LEU A 1 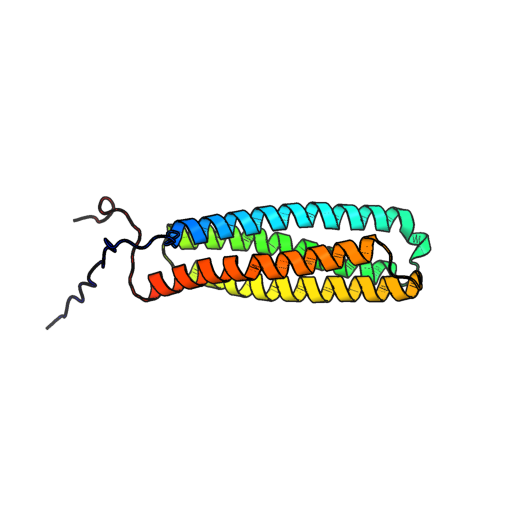176 ? -32.806 -7.753 27.300 1.00 42.56 176 LEU A N 1
ATOM 1389 C CA . LEU A 1 176 ? -33.038 -7.760 28.750 1.00 42.56 176 LEU A CA 1
ATOM 1390 C C . LEU A 1 176 ? -32.979 -9.177 29.334 1.00 42.56 176 LEU A C 1
ATOM 1392 O O . LEU A 1 176 ? -33.487 -10.109 28.669 1.00 42.56 176 LEU A O 1
#